Protein AF-A0A7V4XUV7-F1 (afdb_monomer)

Secondary structure (DSSP, 8-state):
-PPP----HHHHHHHHHHGGGTT----HHHHIIIIIIHHHT--HHHHHHHHTS-HHHHHHHHTTSS---HHHHHHHHHHHT--HHHHHHHHHHHHHHHHIIIIIHHHHHH-PPP-----PPPP---

Sequence (126 aa):
MKAFPKLRESKLKSEIVNRRRRSFVIHPGEFLREDFMKPLGLTQVALANALHVSVNQISAIVREKRGLNAEMALRLGQYFGMTPDFWMNMQSRYDLETAKDTAGRRIMREVNPGPHLKLQPHQESA

Radius of gyration: 18.4 Å; Cα contacts (8 Å, |Δi|>4): 90; chains: 1; bounding box: 46×30×46 Å

Mean predicted aligned error: 10.37 Å

Organism: NCBI:txid33075

pLDDT: mean 82.33, std 21.7, range [30.05, 98.75]

Structure (mmCIF, N/CA/C/O backbone):
data_AF-A0A7V4XUV7-F1
#
_entry.id   AF-A0A7V4XUV7-F1
#
loop_
_atom_site.group_PDB
_atom_site.id
_atom_site.type_symbol
_atom_site.label_atom_id
_atom_site.label_alt_id
_atom_site.label_comp_id
_atom_site.label_asym_id
_atom_site.label_entity_id
_atom_site.label_seq_id
_atom_site.pdbx_PDB_ins_code
_atom_site.Cartn_x
_atom_site.Cartn_y
_atom_site.Cartn_z
_atom_site.occupancy
_atom_site.B_iso_or_equiv
_atom_site.auth_seq_id
_atom_site.auth_comp_id
_atom_site.auth_asym_id
_atom_site.auth_atom_id
_atom_site.pdbx_PDB_model_num
ATOM 1 N N . MET A 1 1 ? -29.090 1.125 16.391 1.00 37.25 1 MET A N 1
ATOM 2 C CA . MET A 1 1 ? -28.381 0.595 15.204 1.00 37.25 1 MET A CA 1
ATOM 3 C C . MET A 1 1 ? -28.506 1.610 14.078 1.00 37.25 1 MET A C 1
ATOM 5 O O . MET A 1 1 ? -29.615 1.825 13.613 1.00 37.25 1 MET A O 1
ATOM 9 N N . LYS A 1 2 ? -27.432 2.315 13.697 1.00 33.44 2 LYS A N 1
ATOM 10 C CA . LYS A 1 2 ? -27.498 3.2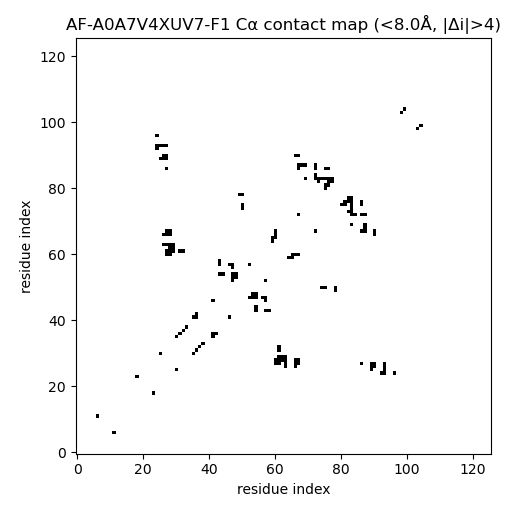44 12.556 1.00 33.44 2 LYS A CA 1
ATOM 11 C C . LYS A 1 2 ? -27.428 2.431 11.264 1.00 33.44 2 LYS A C 1
ATOM 13 O O . LYS A 1 2 ? -26.498 1.655 11.078 1.00 33.44 2 LYS A O 1
ATOM 18 N N . ALA A 1 3 ? -28.457 2.571 10.436 1.00 30.05 3 ALA A N 1
ATOM 19 C CA . ALA A 1 3 ? -28.584 1.903 9.153 1.00 30.05 3 ALA A CA 1
ATOM 20 C C . ALA A 1 3 ? -27.450 2.319 8.204 1.00 30.05 3 ALA A C 1
ATOM 22 O O . ALA A 1 3 ? -27.133 3.503 8.084 1.00 30.05 3 ALA A O 1
ATOM 23 N N . PHE A 1 4 ? -26.863 1.336 7.524 1.00 43.19 4 PHE A N 1
ATOM 24 C CA . PHE A 1 4 ? -25.915 1.546 6.437 1.00 43.19 4 PHE A CA 1
ATOM 25 C C . PHE A 1 4 ? -26.592 2.340 5.309 1.00 43.19 4 PHE A C 1
ATOM 27 O O . PHE A 1 4 ? -27.673 1.938 4.860 1.00 43.19 4 PHE A O 1
ATOM 34 N N . PRO A 1 5 ? -25.996 3.426 4.789 1.00 43.31 5 PRO A N 1
ATOM 35 C CA . PRO A 1 5 ? -26.449 3.979 3.524 1.00 43.31 5 PRO A CA 1
ATOM 36 C C . PRO A 1 5 ? -26.197 2.927 2.436 1.00 43.31 5 PRO A C 1
ATOM 38 O O . PRO A 1 5 ? -25.054 2.568 2.157 1.00 43.31 5 PRO A O 1
ATOM 41 N N . LYS A 1 6 ? -27.271 2.399 1.834 1.00 42.41 6 LYS A N 1
ATOM 42 C CA . LYS A 1 6 ? -27.185 1.484 0.689 1.00 42.41 6 LYS A CA 1
ATOM 43 C C . LYS A 1 6 ? -26.576 2.232 -0.500 1.00 42.41 6 LYS A C 1
ATOM 45 O O . LYS A 1 6 ? -27.289 2.846 -1.295 1.00 42.41 6 LYS A O 1
ATOM 50 N N . LEU A 1 7 ? -25.253 2.190 -0.625 1.00 47.84 7 LEU A N 1
ATOM 51 C CA . LEU A 1 7 ? -24.567 2.532 -1.864 1.00 47.84 7 LEU A CA 1
ATOM 52 C C . LEU A 1 7 ? -25.012 1.513 -2.918 1.00 47.84 7 LEU A C 1
ATOM 54 O O . LEU A 1 7 ? -24.767 0.317 -2.794 1.00 47.84 7 LEU A O 1
ATOM 58 N N . ARG A 1 8 ? -25.753 1.980 -3.927 1.00 54.41 8 ARG A N 1
ATOM 59 C CA . ARG A 1 8 ? -26.235 1.125 -5.018 1.00 54.41 8 ARG A CA 1
ATOM 60 C C . ARG A 1 8 ? -25.036 0.635 -5.824 1.00 54.41 8 ARG A C 1
ATOM 62 O O . ARG A 1 8 ? -24.276 1.459 -6.331 1.00 54.41 8 ARG A O 1
ATOM 69 N N . GLU A 1 9 ? -24.917 -0.681 -6.000 1.00 50.50 9 GLU A N 1
ATOM 70 C CA . GLU A 1 9 ? -23.876 -1.311 -6.828 1.00 50.50 9 GLU A CA 1
ATOM 71 C C . GLU A 1 9 ? -23.749 -0.671 -8.213 1.00 50.50 9 GLU A C 1
ATOM 73 O O . GLU A 1 9 ? -22.656 -0.593 -8.759 1.00 50.50 9 GLU A O 1
ATOM 78 N N . SER A 1 10 ? -24.854 -0.179 -8.780 1.00 36.50 10 SER A N 1
ATOM 79 C CA . SER A 1 10 ? -24.870 0.504 -10.073 1.00 36.50 10 SER A CA 1
ATOM 80 C C . SER A 1 10 ? -24.093 1.822 -10.069 1.00 36.50 10 SER A C 1
ATOM 82 O O . SER A 1 10 ? -23.424 2.123 -11.054 1.00 36.50 10 SER A O 1
ATOM 84 N N . LYS A 1 11 ? -24.108 2.578 -8.962 1.00 51.28 11 LYS A N 1
ATOM 85 C CA . LYS A 1 11 ? -23.333 3.819 -8.830 1.00 51.28 11 LYS A CA 1
ATOM 86 C C . LYS A 1 11 ? -21.841 3.511 -8.696 1.00 51.28 11 LYS A C 1
ATOM 88 O O . LYS A 1 11 ? -21.039 4.097 -9.419 1.00 51.28 11 LYS A O 1
ATOM 93 N N . LEU A 1 12 ? -21.502 2.507 -7.883 1.00 55.84 12 LEU A N 1
ATOM 94 C CA . LEU A 1 12 ? -20.131 2.018 -7.716 1.00 55.84 12 LEU A CA 1
ATOM 95 C C . LEU A 1 12 ? -19.563 1.482 -9.042 1.00 55.84 12 LEU A C 1
ATOM 97 O O . LEU A 1 12 ? -18.491 1.894 -9.475 1.00 55.84 12 LEU A O 1
ATOM 101 N N . LYS A 1 13 ? -20.328 0.648 -9.756 1.00 51.56 13 LYS A N 1
ATOM 102 C CA . LYS A 1 13 ? -19.967 0.133 -11.086 1.00 51.56 13 LYS A CA 1
ATOM 103 C C . LYS A 1 13 ? -19.808 1.270 -12.104 1.00 51.56 13 LYS A C 1
ATOM 105 O O . LYS A 1 13 ? -18.857 1.248 -12.878 1.00 51.56 13 LYS A O 1
ATOM 110 N N . SER A 1 14 ? -20.666 2.294 -12.074 1.00 47.47 14 SER A N 1
ATOM 111 C CA . SER A 1 14 ? -20.581 3.433 -13.003 1.00 47.47 14 SER A CA 1
ATOM 112 C C . SER A 1 14 ? -19.366 4.341 -12.761 1.00 47.47 14 SER A C 1
ATOM 114 O O . SER A 1 14 ? -18.715 4.753 -13.721 1.00 47.47 14 SER A O 1
ATOM 116 N N . GLU A 1 15 ? -18.985 4.587 -11.502 1.00 53.31 15 GLU A N 1
ATOM 117 C CA . GLU A 1 15 ? -17.781 5.362 -11.161 1.00 53.31 15 GLU A CA 1
ATOM 118 C C . GLU A 1 15 ? -16.483 4.582 -11.417 1.00 53.31 15 GLU A C 1
ATOM 120 O O . GLU A 1 15 ? -15.459 5.179 -11.753 1.00 53.31 15 GLU A O 1
ATOM 125 N N . ILE A 1 16 ? -16.525 3.250 -11.312 1.00 55.72 16 ILE A N 1
ATOM 126 C CA . ILE A 1 16 ? -15.416 2.357 -11.680 1.00 55.72 16 ILE A CA 1
ATOM 127 C C . ILE A 1 16 ? -15.243 2.297 -13.208 1.00 55.72 16 ILE A C 1
ATOM 129 O O . ILE A 1 16 ? -14.119 2.270 -13.709 1.00 55.72 16 ILE A O 1
ATOM 133 N N . VAL A 1 17 ? -16.338 2.307 -13.975 1.00 53.78 17 VAL A N 1
ATOM 134 C CA . VAL A 1 17 ? -16.303 2.246 -15.448 1.00 53.78 17 VAL A CA 1
ATOM 135 C C . VAL A 1 17 ? -15.860 3.576 -16.076 1.00 53.78 17 VAL A C 1
ATOM 137 O O . VAL A 1 17 ? -15.095 3.555 -17.040 1.00 53.78 17 VAL A O 1
ATOM 140 N N . ASN A 1 18 ? -16.252 4.731 -15.522 1.00 46.69 18 ASN A N 1
ATOM 141 C CA . ASN A 1 18 ? -15.913 6.045 -16.097 1.00 46.69 18 ASN A CA 1
ATOM 142 C C . ASN A 1 18 ? -14.435 6.460 -15.926 1.00 46.69 18 ASN A C 1
ATOM 144 O O . ASN A 1 18 ? -13.932 7.268 -16.705 1.00 46.69 18 ASN A O 1
ATOM 148 N N . ARG A 1 19 ? -13.696 5.874 -14.973 1.00 51.53 19 ARG A N 1
ATOM 149 C CA . ARG A 1 19 ? -12.252 6.133 -14.768 1.00 51.53 19 ARG A CA 1
ATOM 150 C C . ARG A 1 19 ? -11.338 5.527 -15.847 1.00 51.53 19 ARG A C 1
ATOM 152 O O . ARG A 1 19 ? -10.142 5.786 -15.846 1.00 51.53 19 ARG A O 1
ATOM 159 N N . ARG A 1 20 ? -11.867 4.760 -16.807 1.00 46.75 20 ARG A N 1
ATOM 160 C CA . ARG A 1 20 ? -11.080 4.014 -17.814 1.00 46.75 20 ARG A CA 1
ATOM 161 C C . ARG A 1 20 ? -10.373 4.852 -18.898 1.00 46.75 20 ARG A C 1
ATOM 163 O O . ARG A 1 20 ? -9.718 4.261 -19.749 1.00 46.75 20 ARG A O 1
ATOM 170 N N . ARG A 1 21 ? -10.493 6.188 -18.933 1.00 46.22 21 ARG A N 1
ATOM 171 C CA . ARG A 1 21 ? -9.953 7.014 -20.046 1.00 46.22 21 ARG A CA 1
ATOM 172 C C . ARG A 1 21 ? -8.648 7.774 -19.759 1.00 46.22 21 ARG A C 1
ATOM 174 O O . ARG A 1 21 ? -8.047 8.299 -20.690 1.00 46.22 21 ARG A O 1
ATOM 181 N N . ARG A 1 22 ? -8.157 7.766 -18.520 1.00 43.75 22 ARG A N 1
ATOM 182 C CA . ARG A 1 22 ? -6.760 8.056 -18.147 1.00 43.75 22 ARG A CA 1
ATOM 183 C C . ARG A 1 22 ? -6.419 7.074 -17.031 1.00 43.75 22 ARG A C 1
ATOM 185 O O . ARG A 1 22 ? -7.213 6.949 -16.108 1.00 43.75 22 ARG A O 1
ATOM 192 N N . SER A 1 23 ? -5.315 6.343 -17.161 1.00 50.19 23 SER A N 1
ATOM 193 C CA . SER A 1 23 ? -4.850 5.318 -16.215 1.00 50.19 23 SER A CA 1
ATOM 194 C C . SER A 1 23 ? -4.586 5.939 -14.834 1.00 50.19 23 SER A C 1
ATOM 196 O O . SER A 1 23 ? -3.466 6.307 -14.508 1.00 50.19 23 SER A O 1
ATOM 198 N N . PHE A 1 24 ? -5.631 6.167 -14.036 1.00 63.09 24 PHE A N 1
ATOM 199 C CA . PHE A 1 24 ? -5.486 6.618 -12.657 1.00 63.09 24 PHE A CA 1
ATOM 200 C C . PHE A 1 24 ? -5.313 5.370 -11.801 1.00 63.09 24 PHE A C 1
ATOM 202 O O . PHE A 1 24 ? -6.286 4.796 -11.306 1.00 63.09 24 PHE A O 1
ATOM 209 N N . VAL A 1 25 ? -4.078 4.875 -11.734 1.00 82.31 25 VAL A N 1
ATOM 210 C CA . VAL A 1 25 ? -3.755 3.740 -10.877 1.00 82.31 25 VAL A CA 1
ATOM 211 C C . VAL A 1 25 ? -3.559 4.262 -9.462 1.00 82.31 25 VAL A C 1
ATOM 213 O O . VAL A 1 25 ? -2.627 5.005 -9.180 1.00 82.31 25 VAL A O 1
ATOM 216 N N . ILE A 1 26 ? -4.498 3.906 -8.591 1.00 90.06 26 ILE A N 1
ATOM 217 C CA . ILE A 1 26 ? -4.562 4.376 -7.208 1.00 90.06 26 ILE A CA 1
ATOM 218 C C . ILE A 1 26 ? -3.649 3.506 -6.352 1.00 90.06 26 ILE A C 1
ATOM 220 O O . ILE A 1 26 ? -3.700 2.277 -6.446 1.00 90.06 26 ILE A O 1
ATOM 224 N N . HIS A 1 27 ? -2.845 4.130 -5.493 1.00 95.31 27 HIS A N 1
ATOM 225 C CA . HIS A 1 27 ? -2.059 3.389 -4.515 1.00 95.31 27 HIS A CA 1
ATOM 226 C C . HIS A 1 27 ? -3.011 2.653 -3.547 1.00 95.31 27 HIS A C 1
ATOM 228 O O . HIS A 1 27 ? -3.921 3.281 -3.001 1.00 95.31 27 HIS A O 1
ATOM 234 N N . PRO A 1 28 ? -2.816 1.356 -3.235 1.00 95.81 28 PRO A N 1
ATOM 235 C CA . PRO A 1 28 ? -3.748 0.613 -2.375 1.00 95.81 28 PRO A CA 1
ATOM 236 C C . PRO A 1 28 ? -3.983 1.234 -0.995 1.00 95.81 28 PRO A C 1
ATOM 238 O O . PRO A 1 28 ? -5.057 1.116 -0.416 1.00 95.81 28 PRO A O 1
ATOM 241 N N . GLY A 1 29 ? -2.979 1.933 -0.472 1.00 97.56 29 GLY A N 1
ATOM 242 C CA . GLY A 1 29 ? -3.084 2.722 0.752 1.00 97.56 29 GLY A CA 1
ATOM 243 C C . GLY A 1 29 ? -3.969 3.968 0.664 1.00 97.56 29 GLY A C 1
ATOM 244 O O . GLY A 1 29 ? -4.615 4.301 1.657 1.00 97.56 29 GLY A O 1
ATOM 245 N N . GLU A 1 30 ? -4.035 4.633 -0.494 1.00 96.81 30 GLU A N 1
ATOM 246 C CA . GLU A 1 30 ? -5.013 5.700 -0.744 1.00 96.81 30 GLU A CA 1
ATOM 247 C C . GLU A 1 30 ? -6.419 5.102 -0.766 1.00 96.81 30 GLU A C 1
ATOM 249 O O . GLU A 1 30 ? -7.280 5.547 -0.015 1.00 96.81 30 GLU A O 1
ATOM 254 N N . PHE A 1 31 ? -6.618 4.028 -1.532 1.00 95.94 31 PHE A N 1
ATOM 255 C CA . PHE A 1 31 ? -7.899 3.325 -1.607 1.00 95.94 31 PHE A CA 1
ATOM 256 C C . PHE A 1 31 ? -8.378 2.837 -0.228 1.00 95.94 31 PHE A C 1
ATOM 258 O O . PHE A 1 31 ? -9.507 3.089 0.182 1.00 95.94 31 PHE A O 1
ATOM 265 N N . LEU A 1 32 ? -7.495 2.218 0.563 1.00 97.31 32 LEU A N 1
ATOM 266 C CA . LEU A 1 32 ? -7.796 1.817 1.940 1.00 97.31 32 LEU A CA 1
ATOM 267 C C . LEU A 1 32 ? -8.243 3.013 2.800 1.00 97.31 32 LEU A C 1
ATOM 269 O O . LEU A 1 32 ? -9.195 2.914 3.577 1.00 97.31 32 LEU A O 1
ATOM 273 N N . ARG A 1 33 ? -7.559 4.152 2.676 1.00 97.81 33 ARG A N 1
ATOM 274 C CA . ARG A 1 33 ? -7.850 5.357 3.456 1.00 97.81 33 ARG A CA 1
ATOM 275 C C . ARG A 1 33 ? -9.187 5.987 3.059 1.00 97.81 33 ARG A C 1
ATOM 277 O O . ARG A 1 33 ? -9.978 6.320 3.943 1.00 97.81 33 ARG A O 1
ATOM 284 N N . GLU A 1 34 ? -9.422 6.168 1.765 1.00 96.19 34 GLU A N 1
ATOM 285 C CA . GLU A 1 34 ? -10.565 6.913 1.229 1.00 96.19 34 GLU A CA 1
ATOM 286 C C . GLU A 1 34 ? -11.851 6.079 1.167 1.00 96.19 34 GLU A C 1
ATOM 288 O O . GLU A 1 34 ? -12.912 6.591 1.521 1.00 96.19 34 GLU A O 1
ATOM 293 N N . ASP A 1 35 ? -11.768 4.799 0.794 1.00 94.44 35 ASP A N 1
ATOM 294 C CA . ASP A 1 35 ? -12.944 3.954 0.545 1.00 94.44 35 ASP A CA 1
ATOM 295 C C . ASP A 1 35 ? -13.344 3.088 1.753 1.00 94.44 35 ASP A C 1
ATOM 297 O O . ASP A 1 35 ? -14.496 2.663 1.850 1.00 94.44 35 ASP A O 1
ATOM 301 N N . PHE A 1 36 ? -12.435 2.862 2.712 1.00 94.75 36 PHE A N 1
ATOM 302 C CA . PHE A 1 36 ? -12.711 2.056 3.912 1.00 94.75 36 PHE A CA 1
ATOM 303 C C . PHE A 1 36 ? -12.571 2.859 5.199 1.00 94.75 36 PHE A C 1
ATOM 305 O O . PHE A 1 36 ? -13.522 2.960 5.972 1.00 94.75 36 PHE A O 1
ATOM 312 N N . MET A 1 37 ? -11.405 3.459 5.454 1.00 97.62 37 MET A N 1
ATOM 313 C CA . MET A 1 37 ? -11.151 4.061 6.763 1.00 97.62 37 MET A CA 1
ATOM 314 C C . MET A 1 37 ? -12.004 5.303 7.026 1.00 97.62 37 MET A C 1
ATOM 316 O O . MET A 1 37 ? -12.655 5.375 8.068 1.00 97.62 37 MET A O 1
ATOM 320 N N . LYS A 1 38 ? -12.038 6.268 6.096 1.00 95.44 38 LYS A N 1
ATOM 321 C CA . LYS A 1 38 ? -12.844 7.490 6.256 1.00 95.44 38 LYS A CA 1
ATOM 322 C C . LYS A 1 38 ? -14.349 7.195 6.372 1.00 95.44 38 LYS A C 1
ATOM 324 O O . LYS A 1 38 ? -14.944 7.692 7.328 1.00 95.44 38 LYS A O 1
ATOM 329 N N . PRO A 1 39 ? -14.976 6.375 5.500 1.00 94.25 39 PRO A N 1
ATOM 330 C CA . PRO A 1 39 ? -16.409 6.088 5.595 1.00 94.25 39 PRO A CA 1
ATOM 331 C C . PRO A 1 39 ? -16.803 5.341 6.871 1.00 94.25 39 PRO A C 1
ATOM 333 O O . PRO A 1 39 ? -17.909 5.528 7.374 1.00 94.25 39 PRO A O 1
ATOM 336 N N . LEU A 1 40 ? -15.901 4.516 7.413 1.00 94.69 40 LEU A N 1
ATOM 337 C CA . LEU A 1 40 ? -16.125 3.763 8.648 1.00 94.69 40 LEU A CA 1
ATOM 338 C C . LEU A 1 40 ? -15.695 4.524 9.914 1.00 94.69 40 LEU A C 1
ATOM 340 O O . LEU A 1 40 ? -15.884 4.018 11.018 1.00 94.69 40 LEU A O 1
ATOM 344 N N . GLY A 1 41 ? -15.103 5.717 9.781 1.00 96.69 41 GLY A N 1
ATOM 345 C CA . GLY A 1 41 ? -14.532 6.457 10.911 1.00 96.69 41 GLY A CA 1
ATOM 346 C C . GLY A 1 41 ? -13.387 5.712 11.612 1.00 96.69 41 GLY A C 1
ATOM 347 O O . GLY A 1 41 ? -13.154 5.919 12.803 1.00 96.69 41 GLY A O 1
ATOM 348 N N . LEU A 1 42 ? -12.686 4.822 10.901 1.00 96.50 42 LEU A N 1
ATOM 349 C CA . LEU A 1 42 ? -11.607 4.006 11.456 1.00 96.50 42 LEU A CA 1
ATOM 350 C C . LEU A 1 42 ? -10.305 4.801 11.538 1.00 96.50 42 LEU A C 1
ATOM 352 O O . LEU A 1 42 ? -9.790 5.314 10.543 1.00 96.50 42 L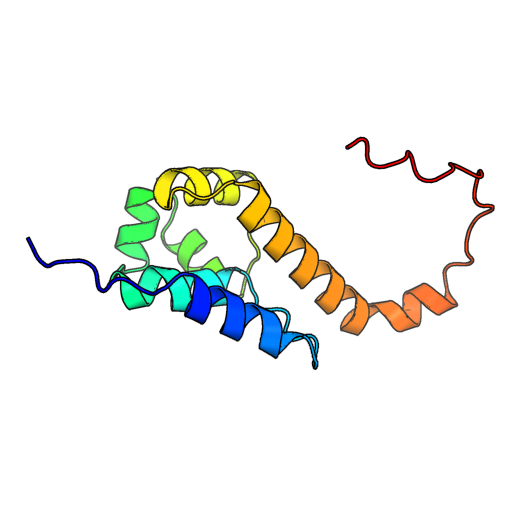EU A O 1
ATOM 356 N N . THR A 1 43 ? -9.717 4.840 12.732 1.00 98.50 43 THR A N 1
ATOM 357 C CA . THR A 1 43 ? -8.367 5.378 12.925 1.00 98.50 43 THR A CA 1
ATOM 358 C C . THR A 1 43 ? -7.309 4.352 12.510 1.00 98.50 43 THR A C 1
ATOM 360 O O . THR A 1 43 ? -7.557 3.146 12.488 1.00 98.50 43 THR A O 1
ATOM 363 N N . GLN A 1 44 ? -6.086 4.816 12.225 1.00 98.38 44 GLN A N 1
ATOM 364 C CA . GLN A 1 44 ? -4.953 3.919 11.944 1.00 98.38 44 GLN A CA 1
ATOM 365 C C . GLN A 1 44 ? -4.668 2.971 13.115 1.00 98.38 44 GLN A C 1
ATOM 367 O O . GLN A 1 44 ? -4.327 1.815 12.892 1.00 98.38 44 GLN A O 1
ATOM 372 N N . VAL A 1 45 ? -4.843 3.449 14.353 1.00 98.69 45 VAL A N 1
ATOM 373 C CA . VAL A 1 45 ? -4.676 2.645 15.571 1.00 98.69 45 VAL A CA 1
ATOM 374 C C . VAL A 1 45 ? -5.753 1.568 15.663 1.00 98.69 45 VAL A C 1
ATOM 376 O O . VAL A 1 45 ? -5.434 0.407 15.898 1.00 98.69 45 VAL A O 1
ATOM 379 N N . ALA A 1 46 ? -7.018 1.931 15.428 1.00 98.56 46 ALA A N 1
ATOM 380 C CA . ALA A 1 46 ? -8.123 0.977 15.454 1.00 98.56 46 ALA A CA 1
ATOM 381 C C . ALA A 1 46 ? -7.936 -0.126 14.404 1.00 98.56 46 ALA A C 1
ATOM 383 O O . ALA A 1 46 ? -8.082 -1.305 14.723 1.00 98.56 46 ALA A O 1
ATOM 384 N N . LEU A 1 47 ? -7.547 0.245 13.179 1.00 98.50 47 LEU A N 1
ATOM 385 C CA . LEU A 1 47 ? -7.284 -0.726 12.121 1.00 98.50 47 LEU A CA 1
ATOM 386 C C . LEU A 1 47 ? -6.075 -1.613 12.448 1.00 98.50 47 LEU A C 1
ATOM 388 O O . LEU A 1 47 ? -6.149 -2.824 12.284 1.00 98.50 47 LEU A O 1
ATOM 392 N N . ALA A 1 48 ? -4.979 -1.041 12.952 1.00 98.69 48 ALA A N 1
ATOM 393 C CA . ALA A 1 48 ? -3.796 -1.813 13.331 1.00 98.69 48 ALA A CA 1
ATOM 394 C C . ALA A 1 48 ? -4.111 -2.870 14.399 1.00 98.69 48 ALA A C 1
ATOM 396 O O . ALA A 1 48 ? -3.714 -4.026 14.257 1.00 98.69 48 ALA A O 1
ATOM 397 N N . ASN A 1 49 ? -4.892 -2.492 15.415 1.00 98.62 49 ASN A N 1
ATOM 398 C CA . ASN A 1 49 ? -5.342 -3.411 16.456 1.00 98.62 49 ASN A CA 1
ATOM 399 C C . ASN A 1 49 ? -6.231 -4.521 15.885 1.00 98.62 49 ASN A C 1
ATOM 401 O O . ASN A 1 49 ? -6.011 -5.689 16.192 1.00 98.62 49 ASN A O 1
ATOM 405 N N . ALA A 1 50 ? -7.193 -4.175 15.024 1.00 98.31 50 ALA A N 1
ATOM 406 C CA . ALA A 1 50 ? -8.097 -5.147 14.412 1.00 98.31 50 ALA A CA 1
ATOM 407 C C . ALA A 1 50 ? -7.382 -6.135 13.476 1.00 98.31 50 ALA A C 1
ATOM 409 O O . ALA A 1 50 ? -7.783 -7.290 13.365 1.00 98.31 50 ALA A O 1
ATOM 410 N N . LEU A 1 51 ? -6.315 -5.689 12.812 1.00 98.25 51 LEU A N 1
ATOM 411 C CA . LEU A 1 51 ? -5.514 -6.521 11.916 1.00 98.25 51 LEU A CA 1
ATOM 412 C C . LEU A 1 51 ? -4.362 -7.243 12.629 1.00 98.25 51 LEU A C 1
ATOM 414 O O . LEU A 1 51 ? -3.663 -8.021 11.981 1.00 98.25 51 LEU A O 1
ATOM 418 N N . HIS A 1 52 ? -4.159 -7.012 13.931 1.00 98.38 52 HIS A N 1
ATOM 419 C CA . HIS A 1 52 ? -3.036 -7.535 14.719 1.00 98.38 52 HIS A CA 1
ATOM 420 C C . HIS A 1 52 ? -1.661 -7.208 14.108 1.00 98.38 52 HIS A C 1
ATOM 422 O O . HIS A 1 52 ? -0.815 -8.084 13.926 1.00 98.38 52 HIS A O 1
ATOM 428 N N . VAL A 1 53 ? -1.451 -5.938 13.763 1.00 98.31 53 VAL A N 1
ATOM 429 C CA . VAL A 1 53 ? -0.218 -5.411 13.153 1.00 98.31 53 VAL A CA 1
ATOM 430 C C . VAL A 1 53 ? 0.210 -4.117 13.837 1.00 98.31 53 VAL A C 1
ATOM 432 O O . VAL A 1 53 ? -0.542 -3.530 14.613 1.00 98.31 53 VAL A O 1
ATOM 435 N N . SER A 1 54 ? 1.422 -3.633 13.556 1.00 98.44 54 SER A N 1
ATOM 436 C CA . SER A 1 54 ? 1.860 -2.369 14.153 1.00 98.44 54 SER A CA 1
ATOM 437 C C . SER A 1 54 ? 1.159 -1.170 13.509 1.00 98.44 54 SER A C 1
ATOM 439 O O . SER A 1 54 ? 0.918 -1.133 12.299 1.00 98.44 54 SER A O 1
ATOM 441 N N . VAL A 1 55 ? 0.900 -0.129 14.306 1.00 98.44 55 VAL A N 1
ATOM 442 C CA . VAL A 1 55 ? 0.358 1.143 13.795 1.00 98.44 55 VAL A CA 1
ATOM 443 C C . VAL A 1 55 ? 1.263 1.709 12.702 1.00 98.44 55 VAL A C 1
ATOM 445 O O . VAL A 1 55 ? 0.760 2.192 11.696 1.00 98.44 55 VAL A O 1
ATOM 448 N N . ASN A 1 56 ? 2.586 1.571 12.838 1.00 98.31 56 ASN A N 1
ATOM 449 C CA . ASN A 1 56 ? 3.561 2.018 11.840 1.00 98.31 56 ASN A CA 1
ATOM 450 C C . ASN A 1 56 ? 3.381 1.329 10.481 1.00 98.31 56 ASN A C 1
ATOM 452 O O . ASN A 1 56 ? 3.521 1.987 9.450 1.00 98.31 56 ASN A O 1
ATOM 456 N N . GLN A 1 57 ? 3.045 0.034 10.459 1.00 98.00 57 GLN A N 1
ATOM 457 C CA . GLN A 1 57 ? 2.771 -0.684 9.212 1.00 98.00 57 GLN A CA 1
ATOM 458 C C . GLN A 1 57 ? 1.545 -0.103 8.503 1.00 98.00 57 GLN A C 1
ATOM 460 O O . GLN A 1 57 ? 1.649 0.254 7.329 1.00 98.00 57 GLN A O 1
ATOM 465 N N . IL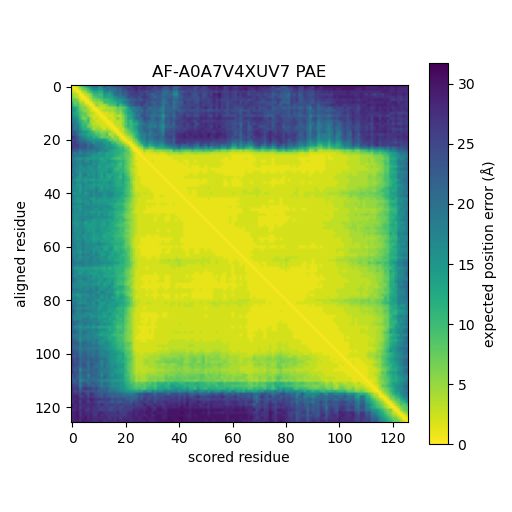E A 1 58 ? 0.430 0.079 9.220 1.00 98.31 58 ILE A N 1
ATOM 466 C CA . ILE A 1 58 ? -0.770 0.732 8.671 1.00 98.31 58 ILE A CA 1
ATOM 467 C C . ILE A 1 58 ? -0.447 2.150 8.220 1.00 98.31 58 ILE A C 1
ATOM 469 O O . ILE A 1 58 ? -0.790 2.539 7.111 1.00 98.31 58 ILE A O 1
ATOM 473 N N . SER A 1 59 ? 0.275 2.902 9.046 1.00 98.25 59 SER A N 1
ATOM 474 C CA . SER A 1 59 ? 0.635 4.289 8.786 1.00 98.25 59 SER A CA 1
ATOM 475 C C . SER A 1 59 ? 1.444 4.461 7.503 1.00 98.25 59 SER A C 1
ATOM 477 O O . SER A 1 59 ? 1.182 5.368 6.717 1.00 98.25 59 SER A O 1
ATOM 479 N N . ALA A 1 60 ? 2.413 3.579 7.263 1.00 98.31 60 ALA A N 1
ATOM 480 C CA . ALA A 1 60 ? 3.216 3.604 6.049 1.00 98.31 60 ALA A CA 1
ATOM 481 C C . ALA A 1 60 ? 2.387 3.239 4.806 1.00 98.31 60 ALA A C 1
ATOM 483 O O . ALA A 1 60 ? 2.585 3.851 3.758 1.00 98.31 60 ALA A O 1
ATOM 484 N N . ILE A 1 61 ? 1.447 2.290 4.922 1.00 98.25 61 ILE A N 1
ATOM 485 C CA . ILE A 1 61 ? 0.535 1.918 3.828 1.00 98.25 61 ILE A CA 1
ATOM 486 C C . ILE A 1 61 ? -0.369 3.102 3.489 1.00 98.25 61 ILE A C 1
ATOM 488 O O . ILE A 1 61 ? -0.357 3.585 2.363 1.00 98.25 61 ILE A O 1
ATOM 492 N N . VAL A 1 62 ? -1.101 3.634 4.471 1.00 97.62 62 VAL A N 1
ATOM 493 C CA . VAL A 1 62 ? -2.079 4.716 4.258 1.00 97.62 62 VAL A CA 1
ATOM 494 C C . VAL A 1 62 ? -1.440 6.064 3.938 1.00 97.62 62 VAL A C 1
ATOM 496 O O . VAL A 1 62 ? -2.162 6.994 3.613 1.00 97.62 62 VAL A O 1
ATOM 499 N N . ARG A 1 63 ? -0.118 6.216 4.071 1.00 97.75 63 ARG A N 1
ATOM 500 C CA . ARG A 1 63 ? 0.641 7.384 3.582 1.00 97.75 63 ARG A CA 1
ATOM 501 C C . ARG A 1 63 ? 1.358 7.116 2.264 1.00 97.75 63 ARG A C 1
ATOM 503 O O . ARG A 1 63 ? 2.205 7.916 1.871 1.00 97.75 63 ARG A O 1
ATOM 510 N N . GLU A 1 64 ? 1.061 5.985 1.631 1.00 97.38 64 GLU A N 1
ATOM 511 C CA . GLU A 1 64 ? 1.568 5.629 0.304 1.00 97.38 64 GLU A CA 1
ATOM 512 C C . GLU A 1 64 ? 3.106 5.544 0.280 1.00 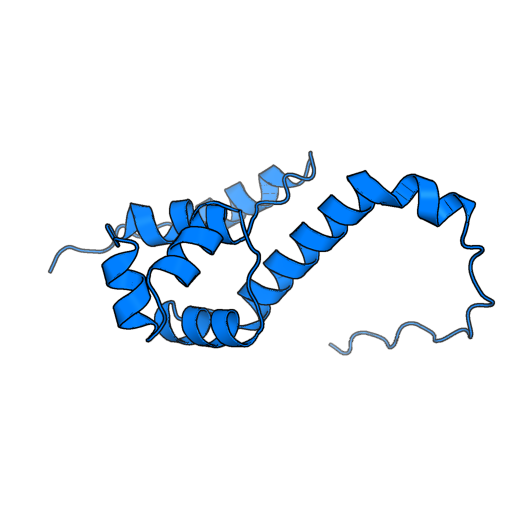97.38 64 GLU A C 1
ATOM 514 O O . GLU A 1 64 ? 3.765 5.783 -0.726 1.00 97.38 64 GLU A O 1
ATOM 519 N N . LYS A 1 65 ? 3.702 5.223 1.438 1.00 97.19 65 LYS A N 1
ATOM 520 C CA . LYS A 1 65 ? 5.151 5.033 1.606 1.00 97.19 65 LYS A CA 1
ATOM 521 C C . LYS A 1 65 ? 5.574 3.584 1.412 1.00 97.19 65 LYS A C 1
ATOM 523 O O . LYS A 1 65 ? 6.757 3.319 1.231 1.00 97.19 65 LYS A O 1
ATOM 528 N N . ARG A 1 66 ? 4.625 2.651 1.483 1.00 95.62 66 ARG A N 1
ATOM 529 C CA . ARG A 1 66 ? 4.829 1.234 1.182 1.00 95.62 66 ARG A CA 1
ATOM 530 C C . ARG A 1 66 ? 3.575 0.640 0.558 1.00 95.62 66 ARG A C 1
ATOM 532 O O . ARG A 1 66 ? 2.464 0.996 0.950 1.00 95.62 66 ARG A O 1
ATOM 539 N N . GLY A 1 67 ? 3.785 -0.337 -0.312 1.00 96.12 67 GLY A N 1
ATOM 540 C CA . GLY A 1 67 ? 2.726 -1.209 -0.791 1.00 96.12 67 GLY A CA 1
ATOM 541 C C . GLY A 1 67 ? 2.270 -2.245 0.243 1.00 96.12 67 GLY A C 1
ATOM 542 O O . GLY A 1 67 ? 2.828 -2.385 1.343 1.00 96.12 67 GLY A O 1
ATOM 543 N N . LEU A 1 68 ? 1.246 -2.990 -0.153 1.00 97.12 68 LEU A N 1
ATOM 544 C CA . LEU A 1 68 ? 0.757 -4.194 0.501 1.00 97.12 68 LEU A CA 1
ATOM 545 C C . LEU A 1 68 ? 1.652 -5.391 0.163 1.00 97.12 68 LEU A C 1
ATOM 547 O O . LEU A 1 68 ? 2.198 -5.497 -0.930 1.00 97.12 68 LEU A O 1
ATOM 551 N N . ASN A 1 69 ? 1.768 -6.317 1.109 1.00 97.56 69 ASN A N 1
ATOM 552 C CA . ASN A 1 69 ? 2.287 -7.659 0.865 1.00 97.56 69 ASN A CA 1
ATOM 553 C C . ASN A 1 69 ? 1.148 -8.684 1.012 1.00 97.56 69 ASN A C 1
ATOM 555 O O . ASN A 1 69 ? 0.054 -8.343 1.470 1.00 97.56 69 ASN A O 1
ATOM 559 N N . ALA A 1 70 ? 1.417 -9.945 0.662 1.00 98.12 70 ALA A N 1
ATOM 560 C CA . ALA A 1 70 ? 0.419 -11.015 0.717 1.00 98.12 70 ALA A CA 1
ATOM 561 C C . ALA A 1 70 ? -0.180 -11.203 2.124 1.00 98.12 70 ALA A C 1
ATOM 563 O O . ALA A 1 70 ? -1.388 -11.368 2.268 1.00 98.12 70 ALA A O 1
ATOM 564 N N . GLU A 1 71 ? 0.641 -11.106 3.173 1.00 98.38 71 GLU A N 1
ATOM 565 C CA . GLU A 1 71 ? 0.170 -11.209 4.558 1.00 98.38 71 GLU A CA 1
ATOM 566 C C . GLU A 1 71 ? -0.836 -10.100 4.906 1.00 98.38 71 GLU A C 1
ATOM 568 O O . GLU A 1 71 ? -1.897 -10.367 5.469 1.00 98.38 71 GLU A O 1
ATOM 573 N N . MET A 1 72 ? -0.545 -8.850 4.533 1.00 98.38 72 MET A N 1
ATOM 574 C CA . MET A 1 72 ? -1.463 -7.736 4.754 1.00 98.38 72 MET A CA 1
ATOM 575 C C . MET A 1 72 ? -2.738 -7.882 3.920 1.00 98.38 72 MET A C 1
ATOM 577 O O . MET A 1 72 ? -3.818 -7.568 4.411 1.00 98.38 72 MET A O 1
ATOM 581 N N . ALA A 1 73 ? -2.640 -8.394 2.691 1.00 98.31 73 ALA A N 1
ATOM 582 C CA . ALA A 1 73 ? -3.804 -8.680 1.858 1.00 98.31 73 ALA A CA 1
ATOM 583 C C . ALA A 1 73 ? -4.728 -9.734 2.494 1.00 98.31 73 ALA A C 1
ATOM 585 O O . ALA A 1 73 ? -5.945 -9.556 2.477 1.00 98.31 73 ALA A O 1
ATOM 586 N N . LEU A 1 74 ? -4.173 -10.782 3.118 1.00 98.75 74 LEU A N 1
ATOM 587 C CA . LEU A 1 74 ? -4.950 -11.773 3.875 1.00 98.75 74 LEU A CA 1
ATOM 588 C C . LEU A 1 74 ? -5.670 -11.130 5.0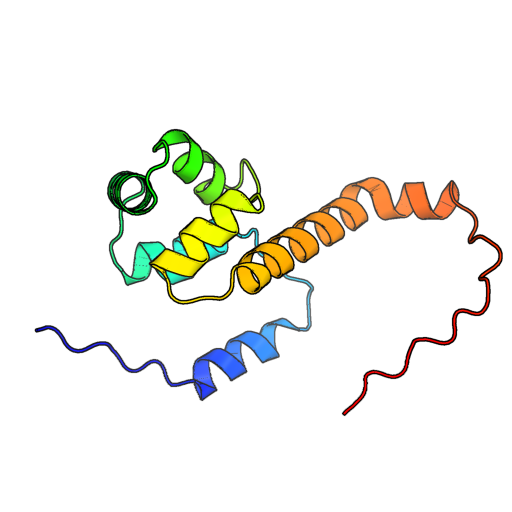65 1.00 98.75 74 LEU A C 1
ATOM 590 O O . LEU A 1 74 ? -6.870 -11.330 5.242 1.00 98.75 74 LEU A O 1
ATOM 594 N N . ARG A 1 75 ? -4.956 -10.312 5.849 1.00 98.69 75 ARG A N 1
ATOM 595 C CA . ARG A 1 75 ? -5.519 -9.608 7.014 1.00 98.69 75 ARG A CA 1
ATOM 596 C C . ARG A 1 75 ? -6.644 -8.652 6.608 1.00 98.69 75 ARG A C 1
ATOM 598 O O . ARG A 1 75 ? -7.722 -8.685 7.196 1.00 98.69 75 ARG A O 1
ATOM 605 N N . LEU A 1 76 ? -6.414 -7.828 5.586 1.00 98.19 76 LEU A N 1
ATOM 606 C CA . LEU A 1 76 ? -7.410 -6.894 5.055 1.00 98.19 76 LEU A CA 1
ATOM 607 C C . LEU A 1 76 ? -8.611 -7.625 4.455 1.00 98.19 76 LEU A C 1
ATOM 609 O O . LEU A 1 76 ? -9.746 -7.207 4.673 1.00 98.19 76 LEU A O 1
ATOM 613 N N . GLY A 1 77 ? -8.370 -8.717 3.728 1.00 97.50 77 GLY A N 1
ATOM 614 C CA . GLY A 1 77 ? -9.426 -9.545 3.162 1.00 97.50 77 GLY A CA 1
ATOM 615 C C . GLY A 1 77 ? -10.337 -10.127 4.240 1.00 97.50 77 GLY A C 1
ATOM 616 O O . GLY A 1 77 ? -11.553 -9.956 4.179 1.00 97.50 77 GLY A O 1
ATOM 617 N N . GLN A 1 78 ? -9.739 -10.698 5.288 1.00 98.12 78 GLN A N 1
ATOM 618 C CA . GLN A 1 78 ? -10.472 -11.227 6.437 1.00 98.12 78 GLN A CA 1
ATOM 619 C C . GLN A 1 78 ? -11.282 -10.146 7.169 1.00 98.12 78 GLN A C 1
ATOM 621 O O . GLN A 1 78 ? -12.420 -10.397 7.557 1.00 98.12 78 GLN A O 1
ATOM 626 N N . TYR A 1 79 ? -10.714 -8.953 7.371 1.00 97.94 79 TYR A N 1
ATOM 627 C CA . TYR A 1 79 ? -11.368 -7.889 8.141 1.00 97.94 79 TYR A CA 1
ATOM 628 C C . TYR A 1 79 ? -12.483 -7.172 7.369 1.00 97.94 79 TYR A C 1
ATOM 630 O O . TYR A 1 79 ? -13.532 -6.876 7.935 1.00 97.94 79 TYR A O 1
ATOM 638 N N . PHE A 1 80 ? -12.277 -6.902 6.078 1.00 95.62 80 PHE A N 1
ATOM 639 C CA . PHE A 1 80 ? -13.227 -6.153 5.248 1.00 95.62 80 PHE A CA 1
ATOM 640 C C . PHE A 1 80 ? -14.147 -7.035 4.393 1.00 95.62 80 PHE A C 1
ATOM 642 O O . PHE A 1 80 ? -14.993 -6.507 3.674 1.00 95.62 80 PHE A O 1
ATOM 649 N N . GLY A 1 81 ? -13.999 -8.362 4.454 1.00 93.50 81 GLY A N 1
ATOM 650 C CA . GLY A 1 81 ? -14.810 -9.300 3.675 1.00 93.50 81 GLY A CA 1
ATOM 651 C C . GLY A 1 81 ? -14.510 -9.266 2.173 1.00 93.50 81 GLY A C 1
ATOM 652 O O . GLY A 1 81 ? -15.394 -9.527 1.361 1.00 93.50 81 GLY A O 1
ATOM 653 N N . MET A 1 82 ? -13.277 -8.921 1.797 1.00 93.44 82 MET A N 1
ATOM 654 C CA . MET A 1 82 ? -12.806 -8.948 0.408 1.00 93.44 82 MET A CA 1
ATOM 655 C C . MET A 1 82 ? -11.843 -10.113 0.193 1.00 93.44 82 MET A C 1
ATOM 657 O O . MET A 1 82 ? -11.238 -10.612 1.139 1.00 93.44 82 MET A O 1
ATOM 661 N N . THR A 1 83 ? -11.645 -10.540 -1.053 1.00 95.62 83 THR A N 1
ATOM 662 C CA . THR A 1 83 ? -10.618 -11.550 -1.325 1.00 95.62 83 THR A CA 1
ATOM 663 C C . THR A 1 83 ? -9.217 -10.944 -1.154 1.00 95.62 83 THR A C 1
ATOM 665 O O . THR A 1 83 ? -9.002 -9.780 -1.503 1.00 95.62 83 THR A O 1
ATOM 668 N N . PRO A 1 84 ? -8.229 -11.701 -0.653 1.00 97.06 84 PRO A N 1
ATOM 669 C CA . PRO A 1 84 ? -6.834 -11.253 -0.632 1.00 97.06 84 PRO A CA 1
ATOM 670 C C . PRO A 1 84 ? -6.331 -10.863 -2.032 1.00 97.06 84 PRO A C 1
ATOM 672 O O . PRO A 1 84 ? -5.633 -9.861 -2.193 1.00 97.06 84 PRO A O 1
ATOM 675 N N . ASP A 1 85 ? -6.773 -11.591 -3.061 1.00 95.56 85 ASP A N 1
ATOM 676 C CA . ASP A 1 85 ? -6.442 -11.317 -4.461 1.00 95.56 85 ASP A CA 1
ATOM 677 C C . ASP A 1 85 ? -6.926 -9.949 -4.930 1.00 95.56 85 ASP A C 1
ATOM 679 O O . ASP A 1 85 ? -6.267 -9.320 -5.751 1.00 95.56 85 ASP A O 1
ATOM 683 N N . PHE A 1 86 ? -8.046 -9.438 -4.411 1.00 94.62 86 PHE A N 1
ATOM 684 C CA . PHE A 1 86 ? -8.494 -8.085 -4.735 1.00 94.62 86 PHE A CA 1
ATOM 685 C C . PHE A 1 86 ? -7.421 -7.046 -4.369 1.00 94.62 86 PHE A C 1
ATOM 687 O O . PHE A 1 86 ? -7.056 -6.204 -5.195 1.00 94.62 86 PHE A O 1
ATOM 694 N N . TRP A 1 87 ? -6.868 -7.149 -3.159 1.00 95.75 87 TRP A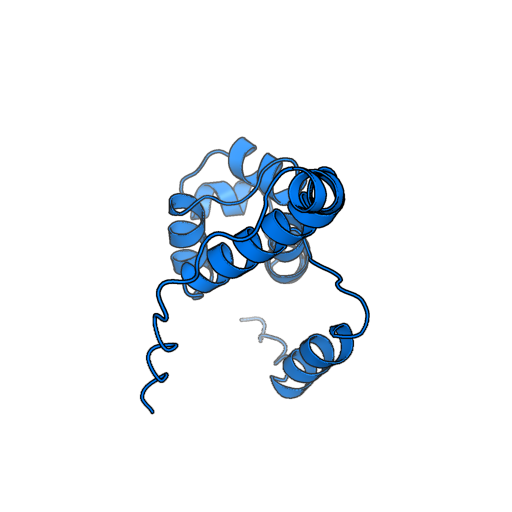 N 1
ATOM 695 C CA . TRP A 1 87 ? -5.823 -6.254 -2.665 1.00 95.75 87 TRP A CA 1
ATOM 696 C C . TRP A 1 87 ? -4.507 -6.438 -3.422 1.00 95.75 87 TRP A C 1
ATOM 698 O O . TRP A 1 87 ? -3.879 -5.452 -3.812 1.00 95.75 87 TRP A O 1
ATOM 708 N N . MET A 1 88 ? -4.109 -7.687 -3.682 1.00 97.69 88 MET A N 1
ATOM 709 C CA . MET A 1 88 ? -2.882 -7.980 -4.427 1.00 97.69 88 MET A CA 1
ATOM 710 C C . MET A 1 88 ? -2.972 -7.536 -5.88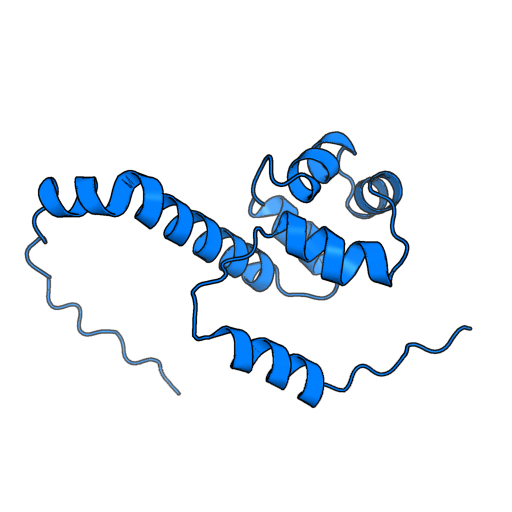7 1.00 97.69 88 MET A C 1
ATOM 712 O O . MET A 1 88 ? -2.036 -6.924 -6.388 1.00 97.69 88 MET A O 1
ATOM 716 N N . ASN A 1 89 ? -4.109 -7.735 -6.554 1.00 94.56 89 ASN A N 1
ATOM 717 C CA . ASN A 1 89 ? -4.317 -7.268 -7.924 1.00 94.56 89 ASN A CA 1
ATOM 718 C C . ASN A 1 89 ? -4.223 -5.742 -8.026 1.00 94.56 89 ASN A C 1
ATOM 720 O O . ASN A 1 89 ? -3.688 -5.219 -9.004 1.00 94.56 89 ASN A O 1
ATOM 724 N N . MET A 1 90 ? -4.726 -5.015 -7.025 1.00 93.75 90 MET A N 1
ATOM 725 C CA . MET A 1 90 ? -4.574 -3.562 -6.958 1.00 93.75 90 MET A CA 1
ATOM 726 C C . MET A 1 90 ? -3.105 -3.160 -6.795 1.00 93.75 90 MET A C 1
ATOM 728 O O . MET A 1 90 ? -2.623 -2.314 -7.547 1.00 93.75 90 MET A O 1
ATOM 732 N N . GLN A 1 91 ? -2.390 -3.806 -5.869 1.00 96.56 91 GLN A N 1
ATOM 733 C CA . GLN A 1 91 ? -0.962 -3.581 -5.645 1.00 96.56 91 GLN A CA 1
ATOM 734 C C . GLN A 1 91 ? -0.146 -3.845 -6.915 1.00 96.56 91 GLN A C 1
ATOM 736 O O . GLN A 1 91 ? 0.589 -2.971 -7.362 1.00 96.56 91 GLN A O 1
ATOM 741 N N . SER A 1 92 ? -0.341 -4.997 -7.561 1.00 96.12 92 SER A N 1
ATOM 742 C CA . SER A 1 92 ? 0.377 -5.361 -8.785 1.00 96.12 92 SER A CA 1
ATOM 743 C C . SER A 1 92 ? 0.114 -4.390 -9.933 1.00 96.12 92 SER A C 1
ATOM 745 O O . SER A 1 92 ? 1.031 -4.071 -10.686 1.00 96.12 92 SER A O 1
ATOM 747 N N . ARG A 1 93 ? -1.120 -3.889 -10.073 1.00 93.88 93 ARG A N 1
ATOM 748 C CA . ARG A 1 93 ? -1.441 -2.865 -11.079 1.00 93.88 93 ARG A CA 1
ATOM 749 C C . ARG A 1 93 ? -0.704 -1.558 -10.800 1.00 93.88 93 ARG A C 1
ATOM 751 O O . ARG A 1 93 ? -0.140 -0.991 -11.731 1.00 93.88 93 ARG A O 1
ATOM 758 N N . TYR A 1 94 ? -0.700 -1.108 -9.544 1.00 94.06 94 TYR A N 1
ATOM 759 C CA . TYR A 1 94 ? 0.017 0.095 -9.116 1.00 94.06 94 TYR A CA 1
ATOM 760 C C . TYR A 1 94 ? 1.520 -0.012 -9.355 1.00 94.06 94 TYR A C 1
ATOM 762 O O . TYR A 1 94 ? 2.111 0.874 -9.976 1.00 94.06 94 TYR A O 1
ATOM 770 N N . ASP A 1 95 ? 2.124 -1.122 -8.939 1.00 95.50 95 ASP A N 1
ATOM 771 C CA . ASP A 1 95 ? 3.557 -1.349 -9.102 1.00 95.50 95 ASP A CA 1
ATOM 772 C C . ASP A 1 95 ? 3.947 -1.411 -10.577 1.00 95.50 95 ASP A C 1
ATOM 774 O O . ASP A 1 95 ? 4.938 -0.802 -10.979 1.00 95.50 95 ASP A O 1
ATOM 778 N N . LEU A 1 96 ? 3.150 -2.095 -11.403 1.00 94.25 96 LEU A N 1
ATOM 779 C CA . LEU A 1 96 ? 3.423 -2.210 -12.829 1.00 94.25 96 LEU A CA 1
ATOM 780 C C . LEU A 1 96 ? 3.327 -0.857 -13.539 1.00 94.25 96 LEU A C 1
ATOM 782 O O . LEU A 1 96 ? 4.178 -0.553 -14.370 1.00 94.25 96 LEU A O 1
ATOM 786 N N . GLU A 1 97 ? 2.318 -0.042 -13.233 1.00 91.25 97 GLU A N 1
ATOM 787 C CA . GLU A 1 97 ? 2.189 1.279 -13.852 1.00 91.25 97 GLU A CA 1
ATOM 788 C C . GLU A 1 97 ? 3.319 2.215 -13.414 1.00 91.25 97 GLU A C 1
ATOM 790 O O . GLU A 1 97 ? 3.980 2.827 -14.252 1.00 91.25 97 GLU A O 1
ATOM 795 N N . THR A 1 98 ? 3.645 2.215 -12.121 1.00 91.31 98 THR A N 1
ATOM 796 C CA . THR A 1 98 ? 4.781 2.976 -11.586 1.00 91.31 98 THR A CA 1
ATOM 797 C C . THR A 1 98 ? 6.102 2.539 -12.236 1.00 91.31 98 THR A C 1
ATOM 799 O O . THR A 1 98 ? 6.945 3.366 -12.598 1.00 91.31 98 THR A O 1
ATOM 802 N N . ALA A 1 99 ? 6.296 1.233 -12.437 1.00 93.62 99 ALA A N 1
ATOM 803 C CA . ALA A 1 99 ? 7.469 0.684 -13.110 1.00 93.62 99 ALA A CA 1
ATOM 804 C C . ALA A 1 99 ? 7.522 1.055 -14.602 1.00 93.62 99 ALA A C 1
ATOM 806 O O . ALA A 1 99 ? 8.604 1.328 -15.127 1.00 93.62 99 ALA A O 1
ATOM 807 N N . LYS A 1 100 ? 6.379 1.111 -15.300 1.00 91.12 100 LYS A N 1
ATOM 808 C CA . LYS A 1 100 ? 6.330 1.584 -16.695 1.00 91.12 100 LYS A CA 1
ATOM 809 C C . LYS A 1 100 ? 6.758 3.042 -16.806 1.00 91.12 100 LYS A C 1
ATOM 811 O O . LYS A 1 100 ? 7.550 3.361 -17.693 1.00 91.12 100 LYS A O 1
ATOM 816 N N . ASP A 1 101 ? 6.293 3.895 -15.900 1.00 89.19 101 ASP A N 1
ATOM 817 C CA . ASP A 1 101 ? 6.622 5.321 -15.916 1.00 89.19 101 ASP A CA 1
ATOM 818 C C . ASP A 1 101 ? 8.103 5.571 -15.612 1.00 89.19 101 ASP A C 1
ATOM 820 O O . ASP A 1 101 ? 8.750 6.402 -16.255 1.00 89.19 101 ASP A O 1
ATOM 824 N N . THR A 1 102 ? 8.664 4.816 -14.666 1.00 91.31 102 THR A N 1
ATOM 825 C CA . THR A 1 102 ? 10.045 5.003 -14.196 1.00 91.31 102 THR A CA 1
ATOM 826 C C . THR A 1 102 ? 11.085 4.286 -15.057 1.00 91.31 102 THR A C 1
ATOM 828 O O . THR A 1 102 ? 12.144 4.845 -15.345 1.00 91.31 102 THR A O 1
ATOM 831 N N . ALA A 1 103 ? 10.805 3.057 -15.491 1.00 91.81 103 ALA A N 1
ATOM 832 C CA . ALA A 1 103 ? 11.770 2.186 -16.162 1.00 91.81 103 ALA A CA 1
ATOM 833 C C . ALA A 1 103 ? 11.296 1.656 -17.522 1.00 91.81 103 ALA A C 1
ATOM 835 O O . ALA A 1 103 ? 12.125 1.173 -18.294 1.00 91.81 103 ALA A O 1
ATOM 836 N N . GLY A 1 104 ? 10.009 1.771 -17.862 1.00 91.44 104 GLY A N 1
ATOM 837 C CA . GLY A 1 104 ? 9.423 1.141 -19.050 1.00 91.44 104 GLY A CA 1
ATOM 838 C C . GLY A 1 104 ? 10.140 1.498 -20.351 1.00 91.44 104 GLY A C 1
ATOM 839 O O . GLY A 1 104 ? 10.530 0.606 -21.102 1.00 91.44 104 GLY A O 1
ATOM 840 N N . ARG A 1 105 ? 10.415 2.790 -20.588 1.00 91.88 105 ARG A N 1
ATOM 841 C CA . ARG A 1 105 ? 11.150 3.234 -21.792 1.00 91.88 105 ARG A CA 1
ATOM 842 C C . ARG A 1 105 ? 12.574 2.685 -21.869 1.00 91.88 105 ARG A C 1
ATOM 844 O O . ARG A 1 105 ? 13.052 2.416 -22.965 1.00 91.88 105 ARG A O 1
ATOM 851 N N . ARG A 1 106 ? 13.260 2.564 -20.730 1.00 95.19 106 ARG A N 1
ATOM 852 C CA . ARG A 1 106 ? 14.624 2.026 -20.667 1.00 95.19 106 ARG A CA 1
ATOM 853 C C . ARG A 1 106 ? 14.612 0.525 -20.960 1.00 95.19 106 ARG A C 1
ATOM 855 O O . ARG A 1 106 ? 15.318 0.084 -21.857 1.00 95.19 106 ARG A O 1
ATOM 862 N N . ILE A 1 107 ? 13.733 -0.219 -20.288 1.00 94.44 107 ILE A N 1
ATOM 863 C CA . ILE A 1 107 ? 13.572 -1.669 -20.468 1.00 94.44 107 ILE A CA 1
ATOM 864 C C . ILE A 1 107 ? 13.243 -2.008 -21.926 1.00 94.44 107 ILE A C 1
ATOM 866 O O . ILE A 1 107 ? 13.865 -2.899 -22.489 1.00 94.44 107 ILE A O 1
ATOM 870 N N . MET A 1 108 ? 12.337 -1.262 -22.571 1.00 91.31 108 MET A N 1
ATOM 871 C CA . MET A 1 108 ? 11.987 -1.474 -23.985 1.00 91.31 108 MET A CA 1
ATOM 872 C C . MET A 1 108 ? 13.169 -1.317 -24.955 1.00 91.31 108 MET A C 1
ATOM 874 O O . MET A 1 108 ? 13.114 -1.854 -26.055 1.00 91.31 108 MET A O 1
ATOM 878 N N . ARG A 1 109 ? 14.212 -0.562 -24.587 1.00 93.88 109 ARG A N 1
ATOM 879 C CA . ARG A 1 109 ? 15.423 -0.392 -25.409 1.00 93.88 109 ARG A CA 1
ATOM 880 C C . ARG A 1 109 ? 16.487 -1.447 -25.114 1.00 93.88 109 ARG A C 1
ATOM 882 O O . ARG A 1 109 ? 17.257 -1.783 -26.003 1.00 93.88 109 ARG A O 1
ATOM 889 N N . GLU A 1 110 ? 16.556 -1.916 -23.871 1.00 95.19 110 GLU A N 1
ATOM 890 C CA . GLU A 1 110 ? 17.574 -2.864 -23.400 1.00 95.19 110 GLU A CA 1
ATOM 891 C C . GLU A 1 110 ? 17.174 -4.329 -23.633 1.00 95.19 110 GLU A C 1
ATOM 893 O O . GLU A 1 110 ? 18.041 -5.184 -23.805 1.00 95.19 110 GLU A O 1
ATOM 898 N N . VAL A 1 111 ? 15.872 -4.633 -23.633 1.00 92.81 111 VAL A N 1
ATOM 899 C CA . VAL A 1 111 ? 15.350 -6.002 -23.698 1.00 92.81 111 VAL A CA 1
ATOM 900 C C . VAL A 1 111 ? 14.706 -6.262 -25.054 1.00 92.81 111 VAL A C 1
ATOM 902 O O . VAL A 1 111 ? 13.620 -5.766 -25.352 1.00 92.81 111 VAL A O 1
ATOM 905 N N . ASN A 1 112 ? 15.345 -7.114 -25.853 1.00 89.88 112 ASN A N 1
ATOM 906 C CA . ASN A 1 112 ? 14.736 -7.660 -27.061 1.00 89.88 112 ASN A CA 1
ATOM 907 C C . ASN A 1 112 ? 13.742 -8.772 -26.689 1.00 89.88 112 ASN A C 1
ATOM 909 O O . ASN A 1 112 ? 14.085 -9.631 -25.869 1.00 89.88 112 ASN A O 1
ATOM 913 N N . PRO A 1 113 ? 12.534 -8.808 -27.284 1.00 84.69 113 PRO A N 1
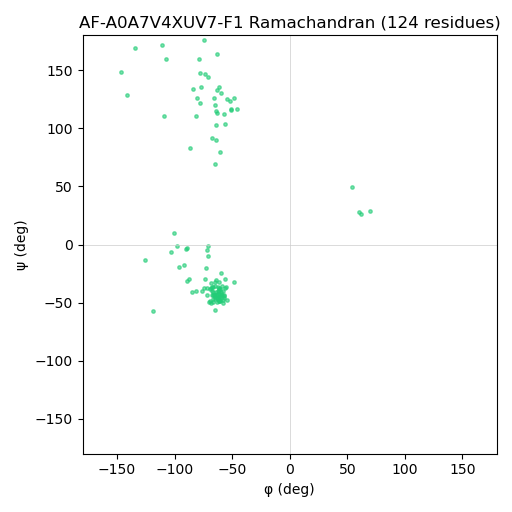ATOM 914 C CA . PRO A 1 113 ? 11.605 -9.909 -27.081 1.00 84.69 113 PRO A CA 1
ATOM 915 C C . PRO A 1 113 ? 12.275 -11.242 -27.418 1.00 84.69 113 PRO A C 1
ATOM 917 O O . PRO A 1 113 ? 12.810 -11.420 -28.514 1.00 84.69 113 PRO A O 1
ATOM 920 N N . GLY A 1 114 ? 12.252 -12.175 -26.467 1.00 80.81 114 GLY A N 1
ATOM 921 C CA . GLY A 1 114 ? 12.743 -13.526 -26.709 1.00 80.81 114 GLY A CA 1
ATOM 922 C C . GLY A 1 114 ? 11.920 -14.234 -27.792 1.00 80.81 114 GLY A C 1
ATOM 923 O O . GLY A 1 114 ? 10.796 -13.812 -28.096 1.00 80.81 114 GLY A O 1
ATOM 924 N N . PRO A 1 115 ? 12.437 -15.337 -28.362 1.00 83.44 115 PRO A N 1
ATOM 925 C CA . PRO A 1 115 ? 11.614 -16.214 -29.175 1.00 83.44 115 PRO A CA 1
ATOM 926 C C . PRO A 1 115 ? 10.447 -16.673 -28.302 1.00 83.44 115 PRO A C 1
ATOM 928 O O . PRO A 1 115 ? 10.629 -17.374 -27.307 1.00 83.44 115 PRO A O 1
ATOM 931 N N . HIS A 1 116 ? 9.241 -16.231 -28.641 1.00 71.50 116 HIS A N 1
ATOM 932 C CA . HIS A 1 116 ? 8.041 -16.752 -28.023 1.00 71.50 116 HIS A CA 1
ATOM 933 C C . HIS A 1 116 ? 7.982 -18.225 -28.427 1.00 71.50 116 HIS A C 1
ATOM 935 O O . HIS A 1 116 ? 7.625 -18.560 -29.558 1.00 71.50 116 HIS A O 1
ATOM 941 N N . LEU A 1 117 ? 8.337 -19.128 -27.504 1.00 54.62 117 LEU A N 1
ATOM 942 C CA . LEU A 1 117 ? 7.702 -20.441 -27.490 1.00 54.62 117 LEU A CA 1
ATOM 943 C C . LEU A 1 117 ? 6.222 -20.120 -27.639 1.00 54.62 117 LEU A C 1
ATOM 945 O O . LEU A 1 117 ? 5.690 -19.363 -26.827 1.00 54.62 117 LEU A O 1
ATOM 949 N N . LYS A 1 118 ? 5.603 -20.566 -28.736 1.00 57.12 118 LYS A N 1
ATOM 950 C CA . LYS A 1 118 ? 4.173 -20.389 -28.982 1.00 57.12 118 LYS A CA 1
ATOM 951 C C . LYS A 1 118 ? 3.410 -21.187 -27.923 1.00 57.12 118 LYS A C 1
ATOM 953 O O . LYS A 1 118 ? 2.805 -22.208 -28.227 1.00 57.12 118 LYS A O 1
ATOM 958 N N . LEU A 1 119 ? 3.467 -20.746 -26.673 1.00 53.88 119 LEU A N 1
ATOM 959 C CA . LEU A 1 119 ? 2.479 -21.054 -25.671 1.00 53.88 119 LEU A CA 1
ATOM 960 C C . LEU A 1 119 ? 1.252 -20.322 -26.180 1.00 53.88 119 LEU A C 1
ATOM 962 O O . LEU A 1 119 ? 1.097 -19.113 -26.010 1.00 53.88 119 LEU A O 1
ATOM 966 N N . GLN A 1 120 ? 0.463 -21.058 -26.962 1.00 48.44 120 GLN A N 1
ATOM 967 C CA . GLN A 1 120 ? -0.885 -20.650 -27.299 1.00 48.44 120 GLN A CA 1
ATOM 968 C C . GLN A 1 120 ? -1.522 -20.252 -25.968 1.00 48.44 120 GLN A C 1
ATOM 970 O O . GLN A 1 120 ? -1.408 -21.041 -25.024 1.00 48.44 120 GLN A O 1
ATOM 975 N N . PRO A 1 121 ? -2.091 -19.042 -25.842 1.00 52.69 121 PRO A N 1
ATOM 976 C CA . PRO A 1 121 ? -2.762 -18.662 -24.613 1.00 52.69 121 PRO A CA 1
ATOM 977 C C . PRO A 1 121 ? -3.740 -19.786 -24.289 1.00 52.69 121 PRO A C 1
ATOM 979 O O . PRO A 1 121 ? -4.606 -20.103 -25.108 1.00 52.69 121 PRO A O 1
ATOM 982 N N . HIS A 1 122 ? -3.508 -20.462 -23.158 1.00 52.97 122 HIS A N 1
ATOM 983 C CA . HIS A 1 122 ? -4.425 -21.466 -22.650 1.00 52.97 122 HIS A CA 1
ATOM 984 C C . HIS A 1 122 ? -5.785 -20.789 -22.640 1.00 52.97 122 HIS A C 1
ATOM 986 O O . HIS A 1 122 ? -5.938 -19.734 -22.023 1.00 52.97 122 HIS A O 1
ATOM 992 N N . GLN A 1 123 ? -6.704 -21.323 -23.441 1.00 41.12 123 GLN A N 1
ATOM 993 C CA . GLN A 1 123 ? -8.051 -20.799 -23.530 1.00 41.12 123 GLN A CA 1
ATOM 994 C C . GLN A 1 123 ? -8.583 -20.701 -22.104 1.00 41.12 123 GLN A C 1
ATOM 996 O O . GLN A 1 123 ? -8.534 -21.684 -21.366 1.00 41.12 123 GLN A O 1
ATOM 1001 N N . GLU A 1 124 ? -9.004 -19.504 -21.699 1.00 43.38 124 GLU A N 1
ATOM 1002 C CA . GLU A 1 124 ? -9.806 -19.341 -20.495 1.00 43.38 124 GLU A CA 1
ATOM 1003 C C . GLU A 1 124 ? -11.039 -20.230 -20.686 1.00 43.38 124 GLU A C 1
ATOM 1005 O O . GLU A 1 124 ? -11.911 -19.941 -21.507 1.00 43.38 124 GLU A O 1
ATOM 1010 N N . SER A 1 125 ? -11.045 -21.381 -20.015 1.00 42.38 125 SER A N 1
ATOM 1011 C CA . SER A 1 125 ? -12.206 -22.256 -19.957 1.00 42.38 125 SER A CA 1
ATOM 1012 C C . SER A 1 125 ? -13.323 -21.520 -19.224 1.00 42.38 125 SER A C 1
ATOM 1014 O O . SER A 1 125 ? -13.127 -21.104 -18.084 1.00 42.38 125 SER A O 1
ATOM 1016 N N . ALA A 1 126 ? -14.423 -21.362 -19.963 1.00 39.81 126 ALA A N 1
ATOM 1017 C CA . ALA A 1 126 ? -15.824 -21.148 -19.585 1.00 39.81 126 ALA A CA 1
ATOM 1018 C C . ALA A 1 126 ? -16.172 -20.994 -18.094 1.00 39.81 126 ALA A C 1
ATOM 1020 O O . ALA A 1 126 ? -15.838 -21.902 -17.300 1.00 39.81 126 ALA A O 1
#

Foldseek 3Di:
DDDDDPPDVVVVVVVVVVVPPDPPQDQLLCCCVPVPCVVVVHDLVNLCVQLVHDSVVNVCSNVSVDHDDLSVLVSCCVVVVHHSVVRVVSRVSNVVVVCCVVCVVVCVVVDDDDPPPPPPPPPPDD

Solvent-accessible surface area (backbone atoms only — not comparable to full-atom values): 7591 Å² total; per-residue (Å²): 135,86,79,79,82,81,76,52,66,67,58,56,52,49,61,63,58,68,52,74,83,54,94,76,68,61,51,57,20,49,50,46,40,64,73,46,24,58,78,68,71,50,47,56,60,57,49,13,61,75,57,74,50,54,45,65,59,45,48,33,21,54,64,65,72,40,81,78,51,72,71,55,20,46,40,49,11,70,73,73,75,44,60,35,62,60,50,48,53,42,38,52,51,29,52,51,52,54,43,42,75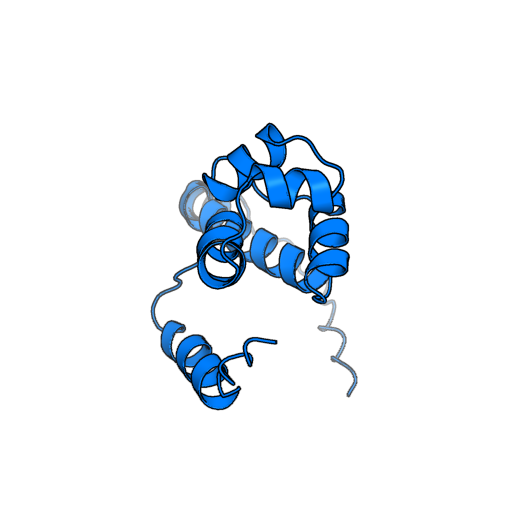,76,42,36,74,57,47,65,74,74,52,76,85,69,85,72,72,82,71,65,77,76,74,84,78,129

Nearest PDB structures (foldseek):
  6lb3-assembly2_H  TM=9.479E-01  e=1.163E-08  Pseudomonas aeruginosa PAO1
  7csy-assembly1_A  TM=9.813E-01  e=3.916E-08  Pseudomonas aeruginosa PAO1
  6f8s-assembly1_C  TM=9.758E-01  e=7.394E-08  Pseudomonas putida
  6f8h-assembly2_C-3  TM=9.848E-01  e=1.174E-07  Pseudomonas putida
  3trb-assembly1_A  TM=9.449E-01  e=7.394E-08  Coxiella burnetii

InterPro domains:
  IPR001387 Cro/C1-type, helix-turn-helix domain [PF01381] (37-87)
  IPR001387 Cro/C1-type, helix-turn-helix domain [PS50943] (40-87)
  IPR001387 Cro/C1-type, helix-turn-helix domain [SM00530] (31-87)
  IPR001387 Cro/C1-type, helix-turn-helix domain [cd00093] (29-87)
  IPR010982 Lambda repressor-like, DNA-binding domain superfamily [G3DSA:1.10.260.40] (13-113)
  IPR010982 Lambda repressor-like, DNA-binding domain superfamily [SSF47413] (27-109)
  IPR013430 Toxin-antitoxin system, antidote protein, HigA [PTHR36924] (26-111)
  IPR013430 Toxin-antitoxin system, antidote protein, HigA [TIGR02607] (26-101)